Protein AF-A0A4Z2E8E4-F1 (afdb_monomer)

Structure (mmCIF, N/CA/C/O backbone):
data_AF-A0A4Z2E8E4-F1
#
_entry.id   AF-A0A4Z2E8E4-F1
#
loop_
_atom_site.group_PDB
_atom_site.id
_atom_site.type_symbol
_atom_site.label_atom_id
_atom_site.label_alt_id
_atom_site.label_comp_id
_atom_site.label_asym_id
_atom_site.label_entity_id
_atom_site.label_seq_id
_atom_site.pdbx_PDB_ins_code
_atom_site.Cartn_x
_atom_site.Cartn_y
_atom_site.Cartn_z
_atom_site.occupancy
_atom_site.B_iso_or_equiv
_atom_site.auth_seq_id
_atom_site.auth_comp_id
_atom_site.auth_asym_id
_atom_site.auth_atom_id
_atom_site.pdbx_PDB_model_num
ATOM 1 N N . MET A 1 1 ? 8.157 20.164 61.974 1.00 41.50 1 MET A N 1
ATOM 2 C CA . MET A 1 1 ? 7.607 18.858 61.559 1.00 41.50 1 MET A CA 1
ATOM 3 C C . MET A 1 1 ? 6.750 18.344 62.698 1.00 41.50 1 MET A C 1
ATOM 5 O O . MET A 1 1 ? 7.291 18.122 63.771 1.00 41.50 1 MET A O 1
ATOM 9 N N . SER A 1 2 ? 5.438 18.240 62.497 1.00 44.75 2 SER A N 1
ATOM 10 C CA . SER A 1 2 ? 4.500 17.818 63.541 1.00 44.75 2 SER A CA 1
ATOM 11 C C . SER A 1 2 ? 3.840 16.517 63.106 1.00 44.75 2 SER A C 1
ATOM 13 O O . SER A 1 2 ? 3.131 16.484 62.103 1.00 44.75 2 SER A O 1
ATOM 15 N N . CYS A 1 3 ? 4.137 15.448 63.839 1.00 43.88 3 CYS A N 1
ATOM 16 C CA . CYS A 1 3 ? 3.528 14.134 63.697 1.00 43.88 3 CYS A CA 1
ATOM 17 C C . CYS A 1 3 ? 2.145 14.154 64.359 1.00 43.88 3 CYS A C 1
ATOM 19 O O . CYS A 1 3 ? 2.035 14.544 65.521 1.00 43.88 3 CYS A O 1
ATOM 21 N N . TRP A 1 4 ? 1.105 13.724 63.644 1.00 41.28 4 TRP A N 1
ATOM 22 C CA . TRP A 1 4 ? -0.218 13.491 64.222 1.00 41.28 4 TRP A CA 1
ATOM 23 C C . TRP A 1 4 ? -0.403 11.986 64.425 1.00 41.28 4 TRP A C 1
ATOM 25 O O . TRP A 1 4 ? -0.378 11.213 63.469 1.00 41.28 4 TRP A O 1
ATOM 35 N N . SER A 1 5 ? -0.549 11.584 65.686 1.00 46.62 5 SER A N 1
ATOM 36 C CA . SER A 1 5 ? -0.897 10.228 66.114 1.00 46.62 5 SER A CA 1
ATOM 37 C C . SER A 1 5 ? -2.411 10.021 66.114 1.00 46.62 5 SER A C 1
ATOM 39 O O . SER A 1 5 ? -3.154 10.882 66.581 1.00 46.62 5 SER A O 1
ATOM 41 N N . GLY A 1 6 ? -2.861 8.839 65.704 1.00 41.38 6 GLY A N 1
ATOM 42 C CA . GLY A 1 6 ? -4.209 8.345 65.972 1.00 41.38 6 GLY A CA 1
ATOM 43 C C . GLY A 1 6 ? -4.218 6.822 65.915 1.00 41.38 6 GLY A C 1
ATOM 44 O O .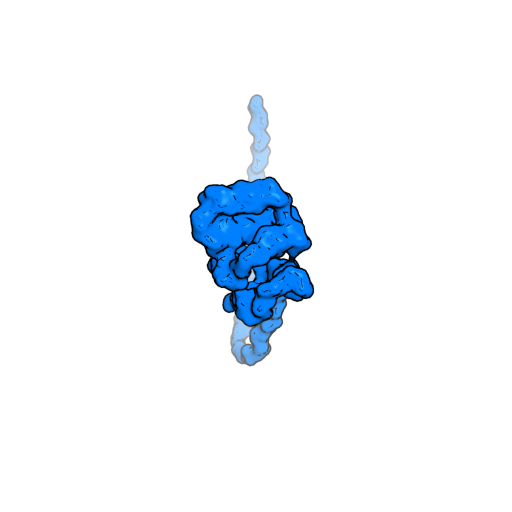 GLY A 1 6 ? -4.051 6.252 64.842 1.00 41.38 6 GLY A O 1
ATOM 45 N N . SER A 1 7 ? -4.394 6.178 67.070 1.00 48.47 7 SER A N 1
ATOM 46 C CA . SER A 1 7 ? -4.497 4.722 67.225 1.00 48.47 7 SER A CA 1
ATOM 47 C C . SER A 1 7 ? -5.830 4.334 67.872 1.00 48.47 7 SER A C 1
ATOM 49 O O . SER A 1 7 ? -6.325 5.068 68.725 1.00 48.47 7 SER A O 1
ATOM 51 N N . HIS A 1 8 ? -6.261 3.100 67.557 1.00 38.22 8 HIS A N 1
ATOM 52 C CA . HIS A 1 8 ? -7.197 2.212 68.288 1.00 38.22 8 HIS A CA 1
ATOM 53 C C . HIS A 1 8 ? -8.714 2.490 68.128 1.00 38.22 8 HIS A C 1
ATOM 55 O O . HIS A 1 8 ? -9.124 3.639 68.099 1.00 38.22 8 HIS A O 1
ATOM 61 N N . THR A 1 9 ? -9.647 1.524 68.017 1.00 42.16 9 THR A N 1
ATOM 62 C CA . THR A 1 9 ? -9.648 0.065 68.288 1.00 42.16 9 THR A CA 1
ATOM 63 C C . THR A 1 9 ? -10.841 -0.633 67.597 1.00 42.16 9 THR A C 1
ATOM 65 O O . THR A 1 9 ? -11.937 -0.085 67.587 1.00 42.16 9 THR A O 1
ATOM 68 N N . GLU A 1 10 ? -10.593 -1.839 67.072 1.00 36.56 10 GLU A N 1
ATOM 69 C CA . GLU A 1 10 ? -11.373 -3.103 67.097 1.00 36.56 10 GLU A CA 1
ATOM 70 C C . GLU A 1 10 ? -12.902 -3.120 67.348 1.00 36.56 10 GLU A C 1
ATOM 72 O O . GLU A 1 10 ? -13.383 -2.574 68.341 1.00 36.56 10 GLU A O 1
ATOM 77 N N . LYS A 1 11 ? -13.639 -3.921 66.544 1.00 38.91 11 LYS A N 1
ATOM 78 C CA . LYS A 1 11 ? -14.643 -4.901 67.031 1.00 38.91 11 LYS A CA 1
ATOM 79 C C . LYS A 1 11 ? -15.086 -5.920 65.960 1.00 38.91 11 LYS A C 1
ATOM 81 O O . LYS A 1 11 ? -15.067 -5.657 64.765 1.00 38.91 11 LYS A O 1
ATOM 86 N N . SER A 1 12 ? -15.428 -7.105 66.463 1.00 38.44 12 SER A N 1
ATOM 87 C CA . SER A 1 12 ? -15.400 -8.447 65.862 1.00 38.44 12 SER A CA 1
ATOM 88 C C . SER A 1 12 ? -16.646 -8.891 65.060 1.00 38.44 12 SER A C 1
ATOM 90 O O . SER A 1 12 ? -17.767 -8.492 65.359 1.00 38.44 12 SER A O 1
ATOM 92 N N . ASN A 1 13 ? -16.410 -9.815 64.112 1.00 41.19 13 ASN A N 1
ATOM 93 C CA . ASN A 1 13 ? -17.323 -10.795 63.458 1.00 41.19 13 ASN A CA 1
ATOM 94 C C . ASN A 1 13 ? -17.880 -11.805 64.518 1.00 41.19 13 ASN A C 1
ATOM 96 O O . ASN A 1 13 ? -17.258 -11.830 65.587 1.00 41.19 13 ASN A O 1
ATOM 100 N N . PRO A 1 14 ? -18.923 -12.674 64.333 1.00 50.12 14 PRO A N 1
ATOM 101 C CA . PRO A 1 14 ? -19.098 -13.640 63.218 1.00 50.12 14 PRO A CA 1
ATOM 102 C C . PRO A 1 14 ? -20.552 -14.020 62.807 1.00 50.12 14 PRO A C 1
ATOM 104 O O . PRO A 1 14 ? -21.481 -13.956 63.605 1.00 50.12 14 PRO A O 1
ATOM 107 N N . SER A 1 15 ? -20.748 -14.586 61.606 1.00 43.78 15 SER A N 1
ATOM 108 C CA . SER A 1 15 ? -21.607 -15.783 61.432 1.00 43.78 15 SER A CA 1
ATOM 109 C C . SER A 1 15 ? -21.474 -16.440 60.056 1.00 43.78 15 SER A C 1
ATOM 111 O O . SER A 1 15 ? -21.563 -15.799 59.015 1.00 43.78 15 SER A O 1
ATOM 113 N N . ARG A 1 16 ? -21.253 -17.757 60.094 1.00 55.38 16 ARG A N 1
ATOM 114 C CA . ARG A 1 16 ? -21.100 -18.696 58.975 1.00 55.38 16 ARG A CA 1
ATOM 115 C C . ARG A 1 16 ? -22.428 -19.417 58.706 1.00 55.38 16 ARG A C 1
ATOM 117 O O . ARG A 1 16 ? -23.101 -19.793 59.660 1.00 55.38 16 ARG A O 1
ATOM 124 N N . LYS A 1 17 ? -22.718 -19.727 57.441 1.00 51.47 17 LYS A N 1
ATOM 125 C CA . LYS A 1 17 ? -23.549 -20.865 56.978 1.00 51.47 17 LYS A CA 1
ATOM 126 C C . LYS A 1 17 ? -23.275 -21.022 55.473 1.00 51.47 17 LYS A C 1
ATOM 128 O O . LYS A 1 17 ? -23.612 -20.122 54.723 1.00 51.47 17 LYS A O 1
ATOM 133 N N . ILE A 1 18 ? -22.342 -21.877 55.047 1.00 52.25 18 ILE A N 1
ATOM 134 C CA . ILE A 1 18 ? -22.461 -23.324 54.761 1.00 52.25 18 ILE A CA 1
ATOM 135 C C . ILE A 1 18 ? -23.556 -23.621 53.722 1.00 52.25 18 ILE A C 1
ATOM 137 O O . ILE A 1 18 ? -24.744 -23.565 54.030 1.00 52.25 18 ILE A O 1
ATOM 141 N N . GLU A 1 19 ? -23.076 -23.927 52.512 1.00 45.66 19 GLU A N 1
ATOM 142 C CA 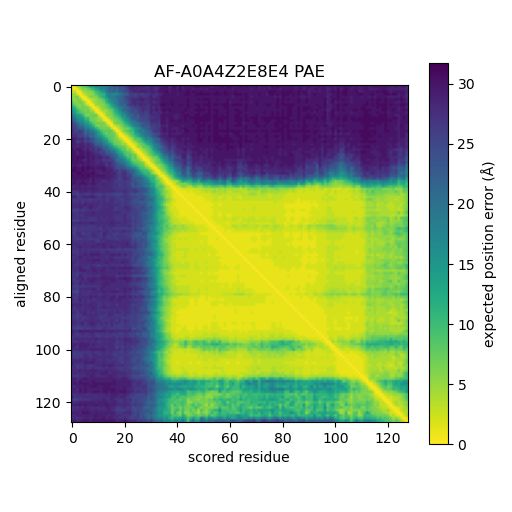. GLU A 1 19 ? -23.757 -24.506 51.345 1.00 45.66 19 GLU A CA 1
ATOM 143 C C . GLU A 1 19 ? -24.447 -25.853 51.624 1.00 45.66 19 GLU A C 1
ATOM 145 O O . GLU A 1 19 ? -24.156 -26.514 52.625 1.00 45.66 19 GLU A O 1
ATOM 150 N N . PRO A 1 20 ? -25.316 -26.296 50.699 1.00 41.16 20 PRO A N 1
ATOM 151 C CA . PRO A 1 20 ? -24.895 -27.417 49.842 1.00 41.16 20 PRO A CA 1
ATOM 152 C C . PRO A 1 20 ? -25.331 -27.321 48.356 1.00 41.16 20 PRO A C 1
ATOM 154 O O . PRO A 1 20 ? -26.462 -26.949 48.048 1.00 41.16 20 PRO A O 1
ATOM 157 N N . ALA A 1 21 ? -24.436 -27.750 47.456 1.00 49.12 21 ALA A N 1
ATOM 158 C CA . ALA A 1 21 ? -24.679 -28.196 46.066 1.00 49.12 21 ALA A CA 1
ATOM 159 C C . ALA A 1 21 ? -25.450 -29.561 46.049 1.00 49.12 21 ALA A C 1
ATOM 161 O O . ALA A 1 21 ? -25.551 -30.131 47.143 1.00 49.12 21 ALA A O 1
ATOM 162 N N . PRO A 1 22 ? -25.943 -30.168 44.923 1.00 51.78 22 PRO A N 1
ATOM 163 C CA . PRO A 1 22 ? -25.336 -30.145 43.575 1.00 51.78 22 PRO A CA 1
ATOM 164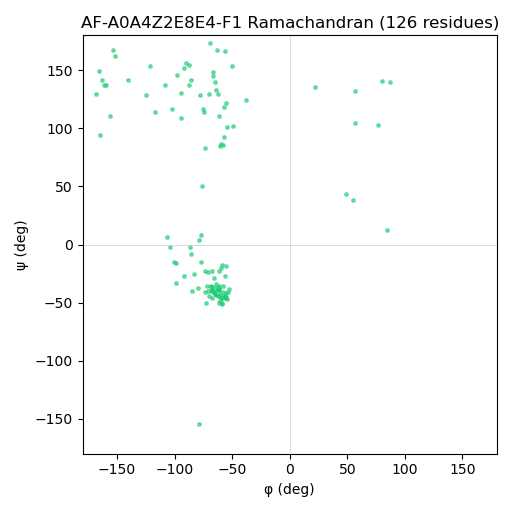 C C . PRO A 1 22 ? -26.247 -30.308 42.304 1.00 51.78 22 PRO A C 1
ATOM 166 O O . PRO A 1 22 ? -27.387 -30.754 42.365 1.00 51.78 22 PRO A O 1
ATOM 169 N N . ASP A 1 23 ? -25.625 -30.013 41.149 1.00 42.94 23 ASP A N 1
ATOM 170 C CA . ASP A 1 23 ? -25.630 -30.730 39.844 1.00 42.94 23 ASP A CA 1
ATOM 171 C C . ASP A 1 23 ? -26.675 -30.542 38.694 1.00 42.94 23 ASP A C 1
ATOM 173 O O . ASP A 1 23 ? -27.882 -30.499 38.899 1.00 42.94 23 ASP A O 1
ATOM 177 N N . LEU A 1 24 ? -26.106 -30.549 37.465 1.00 46.00 24 LEU A N 1
ATOM 178 C CA . LEU A 1 24 ? -26.595 -30.628 36.064 1.00 46.00 24 LEU A CA 1
ATOM 179 C C . LEU A 1 24 ? -27.618 -29.561 35.581 1.00 46.00 24 LEU A C 1
ATOM 181 O O . LEU A 1 24 ? -28.641 -29.328 36.199 1.00 46.00 24 LEU A O 1
ATOM 185 N N . HIS A 1 25 ? -27.496 -28.891 34.426 1.00 50.78 25 HIS A N 1
ATOM 186 C CA . HIS A 1 25 ? -26.856 -29.284 33.176 1.00 50.78 25 HIS A CA 1
ATOM 187 C C . HIS A 1 25 ? -26.545 -28.061 32.294 1.00 50.78 25 HIS A C 1
ATOM 189 O O . HIS A 1 25 ? -27.359 -27.159 32.099 1.00 50.78 25 HIS A O 1
ATOM 195 N N . GLU A 1 26 ? -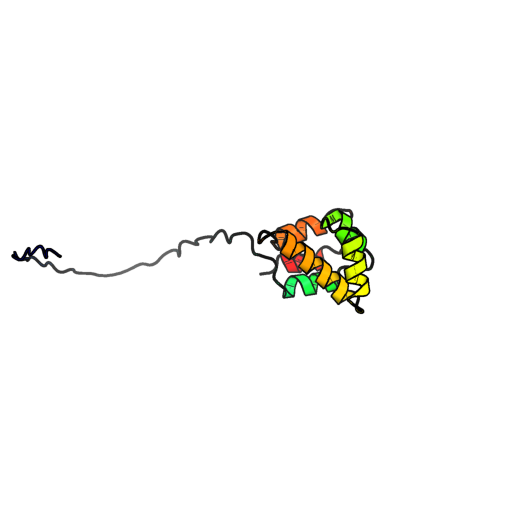25.350 -28.112 31.727 1.00 49.12 26 GLU A N 1
ATOM 196 C CA . GLU A 1 26 ? -24.871 -27.442 30.528 1.00 49.12 26 GLU A CA 1
ATOM 197 C C . GLU A 1 26 ? -25.922 -27.369 29.402 1.00 49.12 26 GLU A C 1
ATOM 199 O O . GLU A 1 26 ? -26.399 -28.388 28.903 1.00 49.12 26 GLU A O 1
ATOM 204 N N . SER A 1 27 ? -26.230 -26.165 28.914 1.00 45.28 27 SER A N 1
ATOM 205 C CA . SER A 1 27 ? -26.425 -26.006 27.474 1.00 45.28 27 SER A CA 1
ATOM 206 C C . SER A 1 27 ? -26.288 -24.572 26.994 1.00 45.28 27 SER A C 1
ATOM 208 O O . SER A 1 27 ? -26.835 -23.630 27.561 1.00 45.28 27 SER A O 1
ATOM 210 N N . ALA A 1 28 ? -25.596 -24.493 25.864 1.00 59.16 28 ALA A N 1
ATOM 211 C CA . ALA A 1 28 ? -25.229 -23.342 25.063 1.00 59.16 28 ALA A CA 1
ATOM 212 C C . ALA A 1 28 ? -24.070 -22.503 25.630 1.00 59.16 28 ALA A C 1
ATOM 214 O O . ALA A 1 28 ? -24.283 -21.632 26.479 1.00 59.16 28 ALA A O 1
ATOM 215 N N . PRO A 1 29 ? -22.842 -22.643 25.078 1.00 48.62 29 PRO A N 1
ATOM 216 C CA . PRO A 1 29 ? -21.922 -21.526 25.133 1.00 48.62 29 PRO A CA 1
ATOM 217 C C . PRO A 1 29 ? -22.663 -20.382 24.452 1.00 48.62 29 PRO A C 1
ATOM 219 O O . PRO A 1 29 ? -23.039 -20.483 23.280 1.00 48.62 29 PRO A O 1
ATOM 222 N N . SER A 1 30 ? -22.917 -19.305 25.197 1.00 52.16 30 SER A N 1
ATOM 223 C CA . SER A 1 30 ? -23.199 -18.017 24.586 1.00 52.16 30 SER A CA 1
ATOM 224 C C . SER A 1 30 ? -22.086 -17.815 23.575 1.00 52.16 30 SER A C 1
ATOM 226 O O . SER A 1 30 ? -20.953 -17.510 23.955 1.00 52.16 30 SER A O 1
ATOM 228 N N . LYS A 1 31 ? -22.386 -18.053 22.290 1.00 59.47 31 LYS A N 1
ATOM 229 C CA . LYS A 1 31 ? -21.583 -17.583 21.175 1.00 59.47 31 LYS A CA 1
ATOM 230 C C . LYS A 1 31 ? -21.626 -16.078 21.339 1.00 59.47 31 LYS A C 1
ATOM 232 O O . LYS A 1 31 ? -22.465 -15.389 20.766 1.00 59.47 31 LYS A O 1
ATOM 237 N N . ARG A 1 32 ? -20.724 -15.567 22.179 1.00 52.91 32 ARG A N 1
ATOM 238 C CA . ARG A 1 32 ? -20.191 -14.234 22.052 1.00 52.91 32 ARG A CA 1
ATOM 239 C C . ARG A 1 32 ? -19.630 -14.287 20.651 1.00 52.91 32 ARG A C 1
ATOM 241 O O . ARG A 1 32 ? -18.521 -14.760 20.423 1.00 52.91 32 ARG A O 1
ATOM 248 N N . ILE A 1 33 ? -20.454 -13.876 19.695 1.00 52.59 33 ILE A N 1
ATOM 249 C CA . ILE A 1 33 ? -19.965 -13.262 18.486 1.00 52.59 33 ILE A CA 1
ATOM 250 C C . ILE A 1 33 ? -19.195 -12.084 19.060 1.00 52.59 33 ILE A C 1
ATOM 252 O O . ILE A 1 33 ? -19.749 -11.019 19.333 1.00 52.59 33 ILE A O 1
ATOM 256 N N . CYS A 1 34 ? -17.934 -12.336 19.414 1.00 45.38 34 CYS A N 1
ATOM 257 C CA . CYS A 1 34 ? -16.952 -11.307 19.583 1.00 45.38 34 CYS A CA 1
ATOM 258 C C . CYS A 1 34 ? -17.050 -10.612 18.241 1.00 45.38 34 CYS A C 1
ATOM 260 O O . CYS A 1 34 ? -16.622 -11.177 17.235 1.00 45.38 34 CYS A O 1
ATOM 262 N N . ARG A 1 35 ? -17.753 -9.472 18.196 1.00 53.75 35 ARG A N 1
ATOM 263 C CA . ARG A 1 35 ? -17.680 -8.557 17.070 1.00 53.75 35 ARG A CA 1
ATOM 264 C C . ARG A 1 35 ? -16.214 -8.179 17.039 1.00 53.75 35 ARG A C 1
ATOM 266 O O . ARG A 1 35 ? -15.787 -7.288 17.768 1.00 53.75 35 ARG A O 1
ATOM 273 N 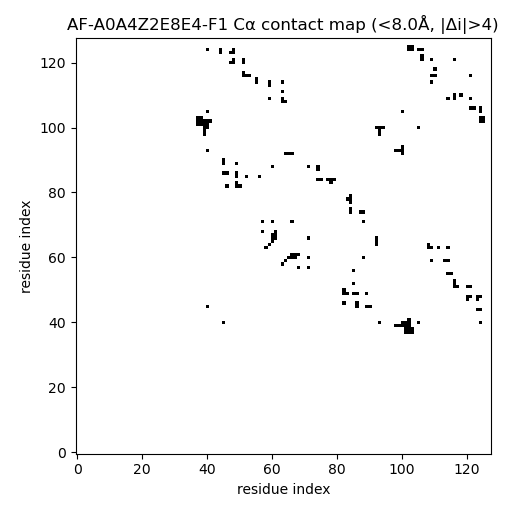N . ARG A 1 36 ? -15.431 -8.999 16.344 1.00 61.69 36 ARG A N 1
ATOM 274 C CA . ARG A 1 36 ? -14.003 -8.844 16.208 1.00 61.69 36 ARG A CA 1
ATOM 275 C C . ARG A 1 36 ? -13.897 -7.496 15.527 1.00 61.69 36 ARG A C 1
ATOM 277 O O . ARG A 1 36 ? -14.414 -7.318 14.425 1.00 61.69 36 ARG A O 1
ATOM 284 N N . GLY A 1 37 ? -13.400 -6.512 16.275 1.00 63.41 37 GLY A N 1
ATOM 285 C CA . GLY A 1 37 ? -13.152 -5.190 15.727 1.00 63.41 37 GLY A CA 1
ATOM 286 C C . GLY A 1 37 ? -12.344 -5.347 14.440 1.00 63.41 37 GLY A C 1
ATOM 287 O O . GLY A 1 37 ? -11.661 -6.362 14.272 1.00 63.41 37 GLY A O 1
ATOM 288 N N . PRO A 1 38 ? -12.453 -4.398 13.508 1.00 68.94 38 PRO A N 1
ATOM 289 C CA . PRO A 1 38 ? -11.864 -4.569 12.193 1.00 68.94 38 PRO A CA 1
ATOM 290 C C . PRO A 1 38 ? -10.362 -4.866 12.329 1.00 68.94 38 PRO A C 1
ATOM 292 O O . PRO A 1 38 ? -9.621 -4.115 12.966 1.00 68.94 38 PRO A O 1
ATOM 295 N N . SER A 1 39 ? -9.946 -6.014 11.789 1.00 82.94 39 SER A N 1
ATOM 296 C CA . SER A 1 39 ? -8.588 -6.536 11.942 1.00 82.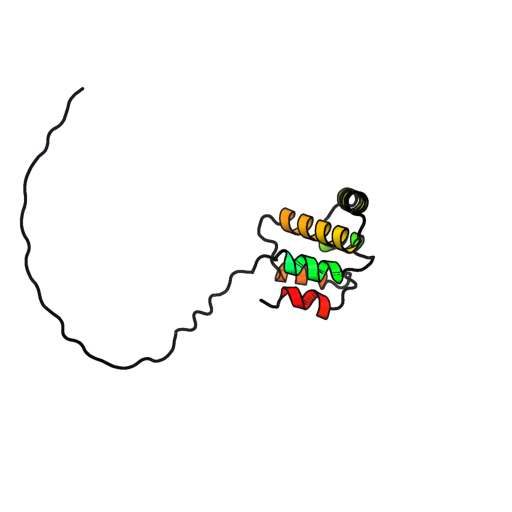94 39 SER A CA 1
ATOM 297 C C . SER A 1 39 ? -7.605 -5.669 11.163 1.00 82.94 39 SER A C 1
ATOM 299 O O . SER A 1 39 ? -7.834 -5.352 9.989 1.00 82.94 39 SER A O 1
ATOM 301 N N . LEU A 1 40 ? -6.524 -5.252 11.826 1.00 89.44 40 LEU A N 1
ATOM 302 C CA . LEU A 1 40 ? -5.451 -4.505 11.177 1.00 89.44 40 LEU A CA 1
ATOM 303 C C . LEU A 1 40 ? -4.766 -5.387 10.143 1.00 89.44 40 LEU A C 1
ATOM 305 O O . LEU A 1 40 ? -4.496 -6.560 10.402 1.00 89.44 40 LEU A O 1
ATOM 309 N N . VAL A 1 41 ? -4.433 -4.797 8.998 1.00 88.88 41 VAL A N 1
ATOM 310 C CA . VAL A 1 41 ? -3.717 -5.520 7.954 1.00 88.88 41 VAL A CA 1
ATOM 311 C C . VAL A 1 41 ? -2.347 -5.957 8.477 1.00 88.88 41 VAL A C 1
ATOM 313 O O . VAL A 1 41 ? -1.597 -5.166 9.069 1.00 88.88 41 VAL A O 1
ATOM 316 N N . LYS A 1 42 ? -2.037 -7.242 8.301 1.00 91.75 42 LYS A N 1
ATOM 317 C CA . LYS A 1 42 ? -0.761 -7.836 8.711 1.00 91.75 42 LYS A CA 1
ATOM 318 C C . LYS A 1 42 ? 0.255 -7.735 7.582 1.00 91.75 42 LYS A C 1
ATOM 320 O O . LYS A 1 42 ? -0.097 -7.715 6.408 1.00 91.75 42 LYS A O 1
ATOM 325 N N . GLU A 1 43 ? 1.531 -7.765 7.944 1.00 91.94 43 GLU A N 1
ATOM 326 C CA . GLU A 1 43 ? 2.637 -7.712 6.984 1.00 91.94 43 GLU A CA 1
ATOM 327 C C . GLU A 1 43 ? 2.563 -8.824 5.929 1.00 91.94 43 GLU A C 1
ATOM 329 O O . GLU A 1 43 ? 2.641 -8.554 4.735 1.00 91.94 43 GLU A O 1
ATOM 334 N N . LYS A 1 44 ? 2.294 -10.063 6.362 1.00 91.75 44 LYS A N 1
ATOM 335 C CA . LYS A 1 44 ? 2.107 -11.208 5.462 1.00 91.75 44 LYS A CA 1
ATOM 336 C C . LYS A 1 44 ? 1.020 -10.951 4.414 1.00 91.75 44 LYS A C 1
ATOM 338 O O . LYS A 1 44 ? 1.209 -11.295 3.255 1.00 91.75 44 LYS A O 1
ATOM 343 N N . GLN A 1 45 ? -0.095 -10.335 4.808 1.00 90.94 45 GLN A N 1
ATOM 344 C CA . GLN A 1 45 ? -1.184 -10.023 3.881 1.00 90.94 45 GLN A CA 1
ATOM 345 C C . GLN A 1 45 ? -0.765 -8.946 2.875 1.00 90.94 45 GLN A C 1
ATOM 347 O O . GLN A 1 45 ? -1.046 -9.077 1.689 1.00 90.94 45 GLN A O 1
ATOM 352 N N . LEU A 1 46 ? -0.026 -7.923 3.321 1.00 93.81 46 LEU A N 1
ATOM 353 C CA . LEU A 1 46 ? 0.534 -6.917 2.416 1.00 93.81 46 LEU A CA 1
ATOM 354 C C . LEU A 1 46 ? 1.502 -7.529 1.402 1.00 93.81 46 LEU A C 1
ATOM 356 O O . LEU A 1 46 ? 1.481 -7.134 0.244 1.00 93.81 46 LEU A O 1
ATOM 360 N N . MET A 1 47 ? 2.318 -8.503 1.812 1.00 94.25 47 MET A N 1
ATOM 361 C CA . MET A 1 47 ? 3.238 -9.191 0.905 1.00 94.25 47 MET A CA 1
ATOM 362 C C . MET A 1 47 ? 2.495 -10.015 -0.156 1.00 94.25 47 MET A C 1
ATOM 364 O O . MET A 1 47 ? 2.863 -9.980 -1.328 1.00 94.25 47 MET A O 1
ATOM 368 N N . VAL A 1 48 ? 1.423 -10.718 0.229 1.00 91.56 48 VAL A N 1
ATOM 369 C CA . VAL A 1 48 ? 0.585 -11.468 -0.725 1.00 91.56 48 VAL A CA 1
ATOM 370 C C . VAL A 1 48 ? -0.033 -10.522 -1.755 1.00 91.56 48 VAL A C 1
ATOM 372 O O . VAL A 1 48 ? 0.108 -10.743 -2.955 1.00 91.56 48 VAL A O 1
ATOM 375 N N . VAL A 1 49 ? -0.635 -9.421 -1.297 1.00 91.00 49 VAL A N 1
ATOM 376 C CA . VAL A 1 49 ? -1.206 -8.397 -2.183 1.00 91.00 49 VAL A CA 1
ATOM 377 C C . VAL A 1 49 ? -0.130 -7.761 -3.065 1.00 91.00 49 VAL A C 1
ATOM 379 O O . VAL A 1 49 ? -0.368 -7.517 -4.247 1.00 91.00 49 VAL A O 1
ATOM 382 N N . ALA A 1 50 ? 1.074 -7.533 -2.534 1.00 94.19 50 ALA A N 1
ATOM 383 C CA . ALA A 1 50 ? 2.171 -6.953 -3.298 1.00 94.19 50 ALA A CA 1
ATOM 384 C C . ALA A 1 50 ? 2.581 -7.815 -4.500 1.00 94.19 50 ALA A C 1
ATOM 386 O O . ALA A 1 50 ? 2.899 -7.277 -5.559 1.00 94.19 50 ALA A O 1
ATOM 387 N N . GLY A 1 51 ? 2.523 -9.142 -4.357 1.00 92.06 51 GLY A N 1
ATOM 388 C CA . GLY A 1 51 ? 2.771 -10.079 -5.452 1.00 92.06 51 GLY A CA 1
ATOM 389 C C . GLY A 1 51 ? 1.705 -10.050 -6.553 1.00 92.06 51 GLY A C 1
ATOM 390 O O . GLY A 1 51 ? 1.997 -10.416 -7.689 1.00 92.06 51 GLY A O 1
ATOM 391 N N . ALA A 1 52 ? 0.491 -9.596 -6.239 1.00 89.94 52 ALA A N 1
ATOM 392 C CA . ALA A 1 52 ? -0.620 -9.531 -7.184 1.00 89.94 52 ALA A CA 1
ATOM 393 C C . ALA A 1 52 ? -0.724 -8.194 -7.926 1.00 89.94 52 ALA A C 1
ATOM 395 O O . ALA A 1 52 ? -1.251 -8.133 -9.039 1.00 89.94 52 ALA A O 1
ATOM 396 N N . ILE A 1 53 ? -0.236 -7.107 -7.325 1.00 90.31 53 ILE A N 1
ATOM 397 C CA . ILE A 1 53 ? -0.280 -5.792 -7.959 1.00 90.31 53 ILE A CA 1
ATOM 398 C C . ILE A 1 53 ? 0.772 -5.713 -9.065 1.00 90.31 53 ILE A C 1
ATOM 400 O O . ILE A 1 53 ? 1.978 -5.718 -8.823 1.00 90.31 53 ILE A O 1
ATOM 404 N N . GLY A 1 54 ? 0.295 -5.591 -10.302 1.00 89.00 54 GLY A N 1
ATOM 405 C CA . GLY A 1 54 ? 1.133 -5.473 -11.490 1.00 89.00 54 GLY A CA 1
ATOM 406 C C .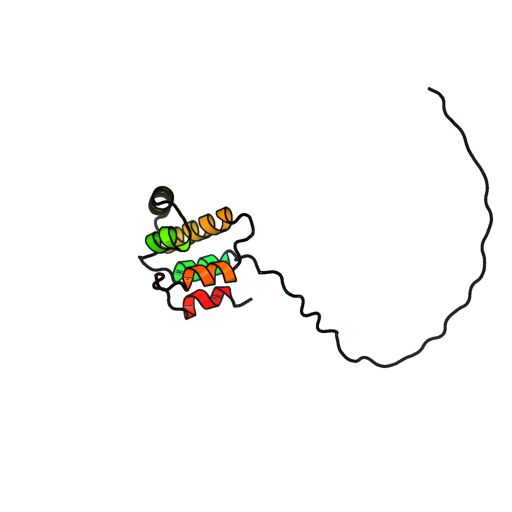 GLY A 1 54 ? 1.721 -4.074 -11.717 1.00 89.00 54 GLY A C 1
ATOM 407 O O . GLY A 1 54 ? 1.884 -3.257 -10.812 1.00 89.00 54 GLY A O 1
ATOM 408 N N . ARG A 1 55 ? 2.030 -3.771 -12.984 1.00 90.50 55 ARG A N 1
ATOM 409 C CA . ARG A 1 55 ? 2.699 -2.520 -13.400 1.00 90.50 55 ARG A CA 1
ATOM 410 C C . ARG A 1 55 ? 1.931 -1.240 -13.047 1.00 90.50 55 ARG A C 1
ATOM 412 O O . ARG A 1 55 ? 2.548 -0.186 -12.942 1.00 90.50 55 ARG A O 1
ATOM 419 N N . SER A 1 56 ? 0.624 -1.332 -12.809 1.00 91.38 56 SER A N 1
ATOM 420 C CA . SER A 1 56 ? -0.233 -0.202 -12.424 1.00 91.38 56 SER A CA 1
ATOM 421 C C . SER A 1 56 ? -0.089 0.225 -10.957 1.00 91.38 56 SER A C 1
ATOM 423 O O . SER A 1 56 ? -0.863 1.055 -10.492 1.00 91.38 56 SER A O 1
ATOM 425 N N . TRP A 1 57 ? 0.885 -0.312 -10.212 1.00 95.06 57 TRP A N 1
ATOM 426 C CA . TRP A 1 57 ? 1.078 -0.007 -8.791 1.00 95.06 57 TRP A CA 1
ATOM 427 C C . TRP A 1 57 ? 1.180 1.491 -8.481 1.00 95.06 57 TRP A C 1
ATOM 429 O O . TRP A 1 57 ? 0.604 1.937 -7.497 1.00 95.06 57 TRP A O 1
ATOM 439 N N . ARG A 1 58 ? 1.838 2.288 -9.336 1.00 95.31 58 ARG A N 1
ATOM 440 C CA . ARG A 1 58 ? 1.956 3.747 -9.142 1.00 95.31 58 ARG A CA 1
ATOM 441 C C . ARG A 1 58 ? 0.604 4.442 -9.235 1.00 95.31 58 ARG A C 1
ATOM 443 O O . ARG A 1 58 ? 0.323 5.346 -8.456 1.00 95.31 58 ARG A O 1
ATOM 450 N N . GLU A 1 59 ? -0.233 4.002 -10.168 1.00 94.31 59 GLU A N 1
ATOM 451 C CA . GLU A 1 59 ? -1.566 4.573 -10.333 1.00 94.31 59 GLU A CA 1
ATOM 452 C C . GLU A 1 59 ? -2.479 4.176 -9.171 1.00 94.31 59 GLU A C 1
ATOM 454 O O . GLU A 1 59 ? -3.166 5.025 -8.616 1.00 94.31 59 GLU A O 1
ATOM 459 N N . ILE A 1 60 ? -2.396 2.925 -8.707 1.00 93.94 60 ILE A N 1
ATOM 460 C CA . ILE A 1 60 ? -3.089 2.472 -7.491 1.00 93.94 60 ILE A CA 1
ATOM 461 C C . ILE A 1 60 ? -2.633 3.291 -6.276 1.00 93.94 60 ILE A C 1
ATOM 463 O O . ILE A 1 60 ? -3.460 3.770 -5.502 1.00 93.94 60 ILE A O 1
ATOM 467 N N . GLY A 1 61 ? -1.323 3.496 -6.123 1.00 95.31 61 GLY A N 1
ATOM 468 C CA . GLY A 1 61 ? -0.756 4.314 -5.057 1.00 95.31 61 GLY A CA 1
ATOM 469 C C . GLY A 1 61 ? -1.318 5.731 -5.053 1.00 95.31 61 GLY A C 1
ATOM 470 O O . GLY A 1 61 ? -1.713 6.229 -4.002 1.00 95.31 61 GLY A O 1
ATOM 471 N N . ARG A 1 62 ? -1.412 6.356 -6.230 1.00 95.12 62 ARG A N 1
ATOM 472 C CA . ARG A 1 62 ? -1.912 7.723 -6.378 1.00 95.12 62 ARG A CA 1
ATOM 473 C C . ARG A 1 62 ? -3.424 7.828 -6.186 1.00 95.12 62 ARG A C 1
ATOM 475 O O . ARG A 1 62 ? -3.873 8.682 -5.434 1.00 95.12 62 ARG A O 1
ATOM 482 N N . LEU A 1 63 ? -4.198 6.993 -6.877 1.00 92.50 63 LEU A N 1
ATOM 483 C CA . LEU A 1 63 ? -5.655 7.127 -6.958 1.00 92.50 63 LEU A CA 1
ATOM 484 C C . LEU A 1 63 ? -6.381 6.463 -5.786 1.00 92.50 63 LEU A C 1
ATOM 486 O O . LEU A 1 63 ? -7.355 7.015 -5.283 1.00 92.50 63 LEU A O 1
ATOM 490 N N . ALA A 1 64 ? -5.923 5.287 -5.348 1.00 91.88 64 ALA A N 1
ATOM 491 C CA . ALA A 1 64 ? -6.608 4.507 -4.318 1.00 91.88 64 ALA A CA 1
ATOM 492 C C . ALA A 1 64 ? -5.996 4.693 -2.922 1.00 91.88 64 ALA A C 1
ATOM 494 O O . ALA A 1 64 ? -6.716 4.639 -1.927 1.00 91.88 64 ALA A O 1
ATOM 495 N N . LEU A 1 65 ? -4.676 4.892 -2.829 1.00 93.69 65 LEU A N 1
ATOM 496 C CA . LEU A 1 65 ? -3.968 4.981 -1.543 1.00 93.69 65 LEU A CA 1
ATOM 497 C C . LEU A 1 65 ? -3.580 6.413 -1.139 1.00 93.69 65 LEU A C 1
ATOM 499 O O . LEU A 1 65 ? -3.038 6.584 -0.048 1.00 93.69 65 LEU A O 1
ATOM 503 N N . ASP A 1 66 ? -3.875 7.408 -1.984 1.00 94.31 66 ASP A N 1
ATOM 504 C CA . ASP A 1 66 ? -3.573 8.835 -1.777 1.00 94.31 66 ASP A CA 1
ATOM 505 C C . ASP A 1 66 ? -2.078 9.113 -1.500 1.00 94.31 66 ASP A C 1
ATOM 507 O O . ASP A 1 66 ? -1.694 9.931 -0.663 1.00 94.31 66 ASP A O 1
ATOM 511 N N . ILE A 1 67 ? -1.191 8.392 -2.193 1.00 96.44 67 ILE A N 1
ATOM 512 C CA . ILE A 1 67 ? 0.263 8.556 -2.092 1.00 96.44 67 ILE A CA 1
ATOM 513 C C . ILE A 1 67 ? 0.744 9.512 -3.188 1.00 96.44 67 ILE A C 1
ATOM 515 O O . ILE A 1 67 ? 0.450 9.342 -4.372 1.00 96.44 67 ILE A O 1
ATOM 519 N N . SER A 1 68 ? 1.540 10.513 -2.807 1.00 97.50 68 SER A N 1
ATOM 520 C CA . SER A 1 68 ? 2.075 11.495 -3.753 1.00 97.50 68 SER A CA 1
ATOM 521 C C . SER A 1 68 ? 3.070 10.881 -4.745 1.00 97.50 68 SER A C 1
ATOM 523 O O . SER A 1 68 ? 3.840 9.981 -4.403 1.00 97.50 68 SER A O 1
ATOM 525 N N . SER A 1 69 ? 3.122 11.423 -5.969 1.00 97.31 69 SER A N 1
ATOM 526 C CA . SER A 1 69 ? 4.064 10.975 -7.011 1.00 97.31 69 SER A CA 1
ATOM 527 C C . SER A 1 69 ? 5.515 10.979 -6.533 1.00 97.31 69 SER A C 1
ATOM 529 O O . SER A 1 69 ? 6.220 10.004 -6.756 1.00 97.31 69 SER A O 1
ATOM 531 N N . VAL A 1 70 ? 5.917 12.009 -5.779 1.00 98.12 70 VAL A N 1
ATOM 532 C CA . VAL A 1 70 ? 7.269 12.125 -5.206 1.00 98.12 70 VAL A CA 1
ATOM 533 C C . VAL A 1 70 ? 7.605 10.931 -4.309 1.00 98.12 70 VAL A C 1
ATOM 535 O O . VAL A 1 70 ? 8.712 10.409 -4.355 1.00 98.12 70 VAL A O 1
ATOM 538 N N . LYS A 1 71 ? 6.654 10.456 -3.495 1.00 98.12 71 LYS A N 1
ATOM 539 C CA . LYS A 1 71 ? 6.878 9.278 -2.646 1.00 98.12 71 LYS A CA 1
ATOM 540 C C . LYS A 1 71 ? 6.935 7.986 -3.453 1.00 98.12 71 LYS A C 1
ATOM 542 O O . LYS A 1 71 ? 7.710 7.105 -3.104 1.00 98.12 71 LYS A O 1
ATOM 547 N N . LEU A 1 72 ? 6.144 7.875 -4.517 1.00 98.25 72 LEU A N 1
ATOM 548 C CA . LEU A 1 72 ? 6.186 6.719 -5.414 1.00 98.25 72 LEU A CA 1
ATOM 549 C C . LEU A 1 72 ? 7.500 6.656 -6.203 1.00 98.25 72 LEU A C 1
ATOM 551 O O . LEU A 1 72 ? 8.036 5.570 -6.382 1.00 98.25 72 LEU A O 1
ATOM 555 N N . GLU A 1 73 ? 8.023 7.799 -6.645 1.00 98.06 73 GLU A N 1
ATOM 556 C CA . GLU A 1 73 ? 9.339 7.910 -7.290 1.00 98.06 73 GLU A CA 1
ATOM 557 C C . GLU A 1 73 ? 10.449 7.469 -6.333 1.00 98.06 73 GLU A C 1
ATOM 559 O O . GLU A 1 73 ? 11.183 6.543 -6.659 1.00 98.06 73 GLU A O 1
ATOM 564 N N . GLN A 1 74 ? 10.458 7.994 -5.102 1.00 98.38 74 GLN A N 1
ATOM 565 C CA . GLN A 1 74 ? 11.426 7.582 -4.081 1.00 98.38 74 GLN A CA 1
ATOM 566 C C . GLN A 1 74 ? 11.393 6.067 -3.820 1.00 98.38 74 GLN A C 1
ATOM 568 O O . GLN A 1 74 ? 12.432 5.425 -3.745 1.00 98.38 74 GLN A O 1
ATOM 573 N N . ILE A 1 75 ? 10.200 5.471 -3.713 1.00 98.31 75 ILE A N 1
ATOM 574 C CA . ILE A 1 75 ? 10.052 4.018 -3.530 1.00 98.31 75 ILE A CA 1
ATOM 575 C C . ILE A 1 75 ? 10.622 3.240 -4.727 1.00 98.31 75 ILE A C 1
ATOM 577 O O . ILE A 1 75 ? 11.207 2.173 -4.552 1.00 98.31 75 ILE A O 1
ATOM 581 N N . GLU A 1 76 ? 10.426 3.736 -5.949 1.00 97.75 76 GLU A N 1
ATOM 582 C CA . GLU A 1 76 ? 10.947 3.104 -7.163 1.00 97.75 76 GLU A CA 1
ATOM 583 C C . GLU A 1 76 ? 12.481 3.142 -7.224 1.00 97.75 76 GLU A C 1
ATOM 585 O O . GLU A 1 76 ? 13.092 2.172 -7.682 1.00 97.75 76 GLU A O 1
ATOM 590 N N . GLU A 1 77 ? 13.081 4.230 -6.740 1.00 98.12 77 GLU A N 1
ATOM 591 C CA . GLU A 1 77 ? 14.530 4.425 -6.638 1.00 98.12 77 GLU A CA 1
ATOM 592 C C . GLU A 1 77 ? 15.157 3.593 -5.507 1.00 98.12 77 GLU A C 1
ATOM 594 O O . GLU A 1 77 ? 16.209 2.985 -5.704 1.00 98.12 77 GLU A O 1
ATOM 599 N N . ASP A 1 78 ? 14.495 3.514 -4.349 1.00 97.88 78 ASP A N 1
ATOM 600 C CA . ASP A 1 78 ? 15.006 2.835 -3.150 1.00 97.88 78 ASP A CA 1
ATOM 601 C C . ASP A 1 78 ? 14.968 1.300 -3.261 1.00 97.88 78 ASP A C 1
ATOM 603 O O . ASP A 1 78 ? 15.708 0.600 -2.564 1.00 97.88 78 ASP A O 1
ATOM 607 N N . HIS A 1 79 ? 14.111 0.755 -4.131 1.00 97.44 79 HIS A N 1
ATOM 608 C CA . HIS A 1 79 ? 13.885 -0.685 -4.250 1.00 97.44 79 HIS A CA 1
ATOM 609 C C . HIS A 1 79 ? 14.094 -1.182 -5.681 1.00 97.44 79 HIS A C 1
ATOM 611 O O . HIS A 1 79 ? 13.490 -0.685 -6.632 1.00 97.44 79 HIS A O 1
ATOM 617 N N . ALA A 1 80 ? 14.903 -2.230 -5.848 1.00 95.44 80 ALA A N 1
ATOM 618 C CA . ALA A 1 80 ? 15.174 -2.812 -7.163 1.00 95.44 80 ALA A CA 1
ATOM 619 C C . ALA A 1 80 ? 14.048 -3.745 -7.639 1.00 95.44 80 ALA A C 1
ATOM 621 O O . ALA A 1 80 ? 13.720 -3.776 -8.827 1.00 95.44 80 ALA A O 1
ATOM 622 N N . LEU A 1 81 ? 13.453 -4.517 -6.724 1.00 97.38 81 LEU A N 1
ATOM 623 C CA . LEU A 1 81 ? 12.437 -5.506 -7.067 1.00 97.38 81 LEU A CA 1
ATOM 624 C C . LEU A 1 81 ? 11.039 -4.884 -7.084 1.00 97.38 81 LEU A C 1
ATOM 626 O O . LEU A 1 81 ? 10.647 -4.160 -6.172 1.00 97.38 81 LEU A O 1
ATOM 630 N N . HIS A 1 82 ? 10.242 -5.240 -8.095 1.00 96.62 82 HIS A N 1
ATOM 631 C CA . HIS A 1 82 ? 8.856 -4.769 -8.228 1.00 96.62 82 HIS A CA 1
ATOM 632 C C . HIS A 1 82 ? 8.021 -5.065 -6.978 1.00 96.62 82 HIS A C 1
ATOM 634 O O . HIS A 1 82 ? 7.365 -4.174 -6.452 1.00 96.62 82 HIS A O 1
ATOM 640 N N . VAL A 1 83 ? 8.094 -6.294 -6.461 1.00 96.31 83 VAL A N 1
ATOM 641 C CA . VAL A 1 83 ? 7.335 -6.697 -5.266 1.00 96.31 83 VAL A CA 1
ATOM 642 C C . VAL A 1 83 ? 7.733 -5.865 -4.044 1.00 96.31 83 VAL A C 1
ATOM 644 O O . VAL A 1 83 ? 6.861 -5.472 -3.275 1.00 96.31 83 VAL A O 1
ATOM 647 N N . GLU A 1 84 ? 9.017 -5.530 -3.887 1.00 97.62 84 GLU A N 1
ATOM 648 C CA . GLU A 1 84 ? 9.489 -4.685 -2.783 1.00 97.62 84 GLU A CA 1
ATOM 649 C C . GLU A 1 84 ? 8.964 -3.251 -2.899 1.00 97.62 84 GLU A C 1
ATOM 651 O O . GLU A 1 84 ? 8.516 -2.695 -1.899 1.00 97.62 84 GLU A O 1
ATOM 656 N N . ARG A 1 85 ? 8.919 -2.682 -4.113 1.00 98.25 85 ARG A N 1
ATOM 657 C CA . ARG A 1 85 ? 8.315 -1.359 -4.367 1.00 98.25 85 ARG A CA 1
ATOM 658 C C . ARG A 1 85 ? 6.849 -1.329 -3.955 1.00 98.25 85 ARG A C 1
ATOM 660 O O . ARG A 1 85 ? 6.410 -0.453 -3.211 1.00 98.25 85 ARG A O 1
ATOM 667 N N . VAL A 1 86 ? 6.082 -2.313 -4.416 1.00 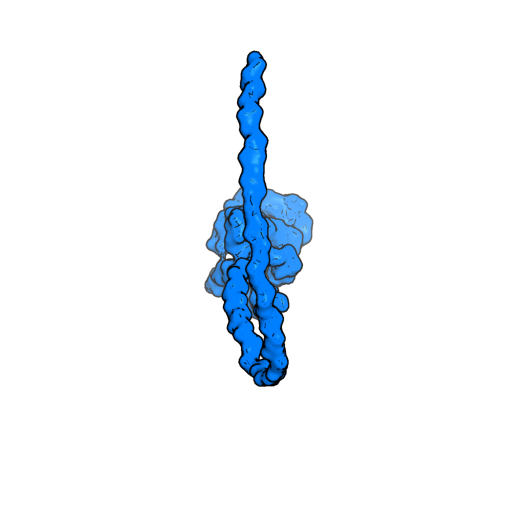97.69 86 VAL A N 1
ATOM 668 C CA . VAL A 1 86 ? 4.656 -2.410 -4.095 1.00 97.69 86 VAL A CA 1
ATOM 669 C C . VAL A 1 86 ? 4.452 -2.625 -2.597 1.00 97.69 86 VAL A C 1
ATOM 671 O O . VAL A 1 86 ? 3.596 -1.987 -1.985 1.00 97.69 86 VAL A O 1
ATOM 674 N N . PHE A 1 87 ? 5.249 -3.493 -1.984 1.00 97.62 87 PHE A N 1
ATOM 675 C CA . PHE A 1 87 ? 5.175 -3.744 -0.555 1.00 97.62 87 PHE A CA 1
ATOM 676 C C . PHE A 1 87 ? 5.498 -2.482 0.261 1.00 97.62 87 PHE A C 1
ATOM 678 O O . PHE A 1 87 ? 4.742 -2.136 1.169 1.00 97.62 87 PHE A O 1
ATOM 685 N N . ALA A 1 88 ? 6.539 -1.733 -0.107 1.00 98.06 88 ALA A N 1
ATOM 686 C CA . ALA A 1 88 ? 6.880 -0.456 0.517 1.00 98.06 88 ALA A CA 1
ATOM 687 C C . ALA A 1 88 ? 5.750 0.578 0.374 1.00 98.06 88 ALA A C 1
ATOM 689 O O . ALA A 1 88 ? 5.392 1.241 1.350 1.00 98.06 88 ALA A O 1
ATOM 690 N N . MET A 1 89 ? 5.113 0.660 -0.799 1.00 97.94 89 MET A N 1
ATOM 691 C CA . MET A 1 89 ? 3.925 1.493 -1.020 1.00 97.94 89 MET A CA 1
ATOM 692 C C . MET A 1 89 ? 2.776 1.114 -0.070 1.00 97.94 89 MET A C 1
ATOM 694 O O . MET A 1 89 ? 2.152 1.986 0.538 1.00 97.94 89 MET A O 1
ATOM 698 N N . LEU A 1 90 ? 2.510 -0.181 0.111 1.00 96.81 90 LEU A N 1
ATOM 699 C CA . LEU A 1 90 ? 1.465 -0.668 1.015 1.00 96.81 90 LEU A CA 1
ATOM 700 C C . LEU A 1 90 ? 1.792 -0.408 2.496 1.00 96.81 90 LEU A C 1
ATOM 702 O O . LEU A 1 90 ? 0.898 -0.081 3.283 1.00 96.81 90 LEU A O 1
ATOM 706 N N . ILE A 1 91 ? 3.065 -0.508 2.888 1.00 96.56 91 ILE A N 1
ATOM 707 C CA . ILE A 1 91 ? 3.539 -0.135 4.229 1.00 96.56 91 ILE A CA 1
ATOM 708 C C . ILE A 1 91 ? 3.371 1.372 4.462 1.00 96.56 91 ILE A C 1
ATOM 710 O O . ILE A 1 91 ? 2.889 1.784 5.524 1.00 96.56 91 ILE A O 1
ATOM 714 N N . LEU A 1 92 ? 3.699 2.201 3.470 1.00 96.62 92 LEU A N 1
ATOM 715 C CA . LEU A 1 92 ? 3.512 3.650 3.537 1.00 96.62 92 LEU A CA 1
ATOM 716 C C . LEU A 1 92 ? 2.033 4.021 3.711 1.00 96.62 92 LEU A C 1
ATOM 718 O O . LEU A 1 92 ? 1.693 4.834 4.573 1.00 96.62 92 LEU A O 1
ATOM 722 N N . TRP A 1 93 ? 1.136 3.378 2.963 1.00 95.94 93 TRP A N 1
ATOM 723 C CA . TRP A 1 93 ? -0.300 3.537 3.178 1.00 95.94 93 TRP A CA 1
ATOM 724 C C . TRP A 1 93 ? -0.696 3.130 4.604 1.00 95.94 93 TRP A C 1
ATOM 726 O O . TRP A 1 93 ? -1.295 3.921 5.333 1.00 95.94 93 TRP A O 1
ATOM 736 N N . ARG A 1 94 ? -0.297 1.933 5.061 1.00 94.69 94 ARG A N 1
ATOM 737 C CA . ARG A 1 94 ? -0.651 1.415 6.396 1.00 94.69 94 ARG A CA 1
ATOM 738 C C . ARG A 1 94 ? -0.246 2.373 7.519 1.00 94.69 94 ARG A C 1
ATOM 740 O O . ARG A 1 94 ? -1.026 2.601 8.447 1.00 94.69 94 ARG A O 1
ATOM 747 N N . THR A 1 95 ? 0.969 2.913 7.443 1.00 93.25 95 THR A N 1
ATOM 748 C CA . THR A 1 95 ? 1.505 3.859 8.434 1.00 93.25 95 THR A CA 1
ATOM 749 C C . THR A 1 95 ? 0.774 5.203 8.403 1.00 93.25 95 THR A C 1
ATOM 751 O O . THR A 1 95 ? 0.494 5.767 9.463 1.00 93.25 95 THR A O 1
ATOM 754 N N . SER A 1 96 ? 0.352 5.663 7.222 1.00 91.62 96 SER A N 1
ATOM 755 C CA . SER A 1 96 ? -0.417 6.905 7.050 1.00 91.62 96 SER A CA 1
ATOM 756 C C . SER A 1 96 ? -1.813 6.840 7.688 1.00 91.62 96 SER A C 1
ATOM 758 O O . SER A 1 96 ? -2.303 7.843 8.206 1.00 91.62 96 SER A O 1
ATOM 760 N N . GLN A 1 97 ? -2.415 5.648 7.779 1.00 89.00 97 GLN A N 1
ATOM 761 C CA . GLN A 1 97 ? -3.753 5.454 8.360 1.00 89.00 97 GLN A CA 1
ATOM 762 C C . GLN A 1 97 ? -3.804 5.436 9.899 1.00 89.00 97 GLN A C 1
ATOM 764 O O . GLN A 1 97 ? -4.873 5.200 10.468 1.00 89.00 97 GLN A O 1
ATOM 769 N N . ARG A 1 98 ? -2.682 5.663 10.602 1.00 85.12 98 ARG A N 1
ATOM 770 C CA . ARG A 1 98 ? -2.614 5.824 12.076 1.00 85.12 98 ARG A CA 1
ATOM 771 C C . ARG A 1 98 ? -3.357 4.734 12.874 1.00 85.12 98 ARG A C 1
ATOM 773 O O . ARG A 1 98 ? -4.087 5.030 13.817 1.00 85.12 98 ARG A O 1
ATOM 780 N N . GLY A 1 99 ? -3.209 3.469 12.475 1.00 78.75 99 GLY A N 1
ATOM 781 C CA . GLY A 1 99 ? -3.859 2.333 13.147 1.00 78.75 99 GLY A CA 1
ATOM 782 C C . GLY A 1 99 ? -5.296 2.043 12.697 1.00 78.75 99 GLY A C 1
ATOM 783 O O . GLY A 1 99 ? -5.979 1.257 13.340 1.00 78.75 99 GLY A O 1
ATOM 784 N N . LYS A 1 100 ? -5.760 2.639 11.591 1.00 84.50 100 LYS A N 1
ATOM 785 C CA . LYS A 1 100 ? -7.050 2.323 10.941 1.00 84.50 100 LYS A CA 1
ATOM 786 C C . LYS A 1 100 ? -6.899 1.532 9.636 1.00 84.50 100 LYS A C 1
ATOM 788 O O . LYS A 1 100 ? -7.877 1.325 8.921 1.00 84.50 100 LYS A O 1
ATOM 793 N N . ALA A 1 101 ? -5.678 1.112 9.303 1.00 88.31 101 ALA A N 1
ATOM 794 C CA . ALA A 1 101 ? -5.382 0.301 8.126 1.00 88.31 101 ALA A CA 1
ATOM 795 C C . ALA A 1 101 ? -5.858 -1.139 8.339 1.00 88.31 101 ALA A C 1
ATOM 797 O O . ALA A 1 101 ? -5.098 -2.010 8.764 1.00 88.31 101 ALA A O 1
ATOM 798 N N . THR A 1 102 ? -7.141 -1.366 8.096 1.00 89.81 102 THR A N 1
ATOM 799 C CA . THR A 1 102 ? -7.773 -2.675 8.236 1.00 89.81 102 THR A CA 1
ATOM 800 C C . THR A 1 102 ? -7.718 -3.416 6.909 1.00 89.81 102 THR A C 1
ATOM 802 O O . THR A 1 102 ? -7.690 -2.796 5.843 1.00 89.81 102 THR A O 1
ATOM 805 N N . ALA A 1 103 ? -7.705 -4.746 6.960 1.00 87.75 103 ALA A N 1
ATOM 806 C CA . ALA A 1 103 ? -7.640 -5.555 5.745 1.00 87.75 103 ALA A CA 1
ATOM 807 C C . ALA A 1 103 ? -8.871 -5.325 4.841 1.00 87.75 103 ALA A C 1
ATOM 809 O O . ALA A 1 103 ? -8.732 -5.159 3.633 1.00 87.75 103 ALA A O 1
ATOM 810 N N . ALA A 1 104 ? -10.055 -5.166 5.445 1.00 87.69 104 ALA A N 1
ATOM 811 C CA . ALA A 1 104 ? -11.285 -4.805 4.738 1.00 87.69 104 ALA A CA 1
ATOM 812 C C . ALA A 1 104 ? -11.223 -3.412 4.080 1.00 87.69 104 ALA A C 1
ATOM 814 O O . ALA A 1 104 ? -11.749 -3.227 2.985 1.00 87.69 104 ALA A O 1
ATOM 815 N N . HIS A 1 105 ? -10.569 -2.432 4.715 1.00 89.75 105 HIS A N 1
ATOM 816 C CA . HIS A 1 105 ? -10.391 -1.107 4.118 1.00 89.75 105 HIS A CA 1
ATOM 817 C C . HIS A 1 105 ? -9.466 -1.187 2.902 1.00 89.75 105 HIS A C 1
ATOM 819 O O . HIS A 1 105 ? -9.823 -0.678 1.844 1.00 89.75 105 HIS A O 1
ATOM 825 N N . LEU A 1 106 ? -8.332 -1.888 3.015 1.00 91.19 106 LEU A N 1
ATOM 826 C CA . LEU A 1 106 ? -7.441 -2.097 1.873 1.00 91.19 106 LEU A CA 1
ATOM 827 C C . LEU A 1 106 ? -8.166 -2.813 0.727 1.00 91.19 106 LEU A C 1
ATOM 829 O O . LEU A 1 106 ? -8.109 -2.358 -0.409 1.00 91.19 106 LEU A O 1
ATOM 833 N N . HIS A 1 107 ? -8.912 -3.875 1.039 1.00 90.31 107 HIS A N 1
ATOM 834 C CA . HIS A 1 107 ? -9.715 -4.606 0.063 1.00 90.31 107 HIS A CA 1
ATOM 835 C C . HIS A 1 107 ? -10.711 -3.689 -0.657 1.00 90.31 107 HIS A C 1
ATOM 837 O O . HIS A 1 107 ? -10.804 -3.709 -1.881 1.00 90.31 107 HIS A O 1
ATOM 843 N N . SER A 1 108 ? -11.433 -2.841 0.084 1.00 88.19 108 SER A N 1
ATOM 844 C CA . SER A 1 108 ? -12.393 -1.897 -0.495 1.00 88.19 108 SER A CA 1
ATOM 845 C C . SER A 1 108 ? -11.741 -0.851 -1.400 1.00 88.19 108 SER A C 1
ATOM 847 O O . SER A 1 108 ? -12.376 -0.433 -2.364 1.00 88.19 108 SER A O 1
ATOM 849 N N . LEU A 1 109 ? -10.518 -0.404 -1.097 1.00 89.31 109 LEU A N 1
ATOM 850 C CA . LEU A 1 109 ? -9.771 0.526 -1.951 1.00 89.31 109 LEU A CA 1
ATOM 851 C C . LEU A 1 109 ? -9.317 -0.166 -3.241 1.00 89.31 109 LEU A C 1
ATOM 853 O O . LEU A 1 109 ? -9.497 0.372 -4.327 1.00 89.31 109 LEU A O 1
ATOM 857 N N . LEU A 1 110 ? -8.794 -1.387 -3.118 1.00 87.94 110 LEU A N 1
ATOM 858 C CA . LEU A 1 110 ? -8.267 -2.174 -4.234 1.00 87.94 110 LEU A CA 1
ATOM 859 C C . LEU A 1 110 ? -9.347 -2.824 -5.111 1.00 87.94 110 LEU A C 1
ATOM 861 O O . LEU A 1 110 ? -9.045 -3.257 -6.215 1.00 87.94 110 LEU A O 1
ATOM 865 N N . SER A 1 111 ? -10.594 -2.893 -4.641 1.00 83.81 111 SER A N 1
ATOM 866 C CA . SER A 1 111 ? -11.743 -3.388 -5.419 1.00 83.81 111 SER A CA 1
ATOM 867 C C . SER A 1 111 ? -12.418 -2.300 -6.260 1.00 83.81 111 SER A C 1
ATOM 869 O O . SER A 1 111 ? -13.408 -2.571 -6.942 1.00 83.81 111 SER A O 1
ATOM 871 N N . GLN A 1 112 ? -11.955 -1.048 -6.184 1.00 77.88 112 GLN A N 1
ATOM 872 C CA . GLN A 1 112 ? -12.504 0.019 -7.020 1.00 77.88 112 GLN A CA 1
ATOM 873 C C . GLN A 1 112 ? -12.170 -0.257 -8.490 1.00 77.88 112 GLN A C 1
ATOM 875 O O . GLN A 1 112 ? -11.113 -0.802 -8.795 1.00 77.88 112 GLN A O 1
ATOM 880 N N . LYS A 1 113 ? -13.083 0.105 -9.403 1.00 60.94 113 LYS A N 1
ATOM 881 C CA . LYS A 1 113 ? -13.034 -0.256 -10.838 1.00 60.94 113 LYS A CA 1
ATOM 882 C C . LYS A 1 113 ? -11.740 0.151 -11.554 1.00 60.94 113 LYS A C 1
ATOM 884 O O . LYS A 1 113 ? -11.442 -0.401 -12.608 1.00 60.94 113 LYS A O 1
ATOM 889 N N . ASP A 1 114 ? -10.982 1.074 -10.978 1.00 64.69 114 ASP A N 1
ATOM 890 C CA . ASP A 1 114 ? -9.712 1.575 -11.505 1.00 64.69 114 ASP A CA 1
ATOM 891 C C . ASP A 1 114 ? -8.496 0.713 -11.106 1.00 64.69 114 ASP A C 1
ATOM 893 O O . ASP A 1 114 ? -7.391 0.897 -11.617 1.00 64.69 114 ASP A O 1
ATOM 897 N N . CYS A 1 115 ? -8.679 -0.268 -10.219 1.00 63.75 115 CYS A N 1
ATOM 898 C CA . CYS A 1 115 ? -7.644 -1.209 -9.812 1.00 63.75 115 CYS A CA 1
ATOM 899 C C . CYS A 1 115 ? -7.736 -2.484 -10.663 1.00 63.75 115 CYS A C 1
ATOM 901 O O . CYS A 1 115 ? -8.648 -3.291 -10.510 1.00 63.75 115 CYS A O 1
ATOM 903 N N . ALA A 1 116 ? -6.773 -2.687 -11.565 1.00 64.31 116 ALA A N 1
ATOM 904 C CA . ALA A 1 116 ? -6.697 -3.858 -12.446 1.00 64.31 116 ALA A CA 1
ATOM 905 C C . ALA A 1 116 ? -6.208 -5.128 -11.715 1.00 64.31 116 ALA A C 1
ATOM 907 O O . ALA A 1 116 ? -5.250 -5.767 -12.152 1.00 64.31 116 ALA A O 1
ATOM 908 N N . LEU A 1 117 ? -6.812 -5.459 -10.570 1.00 67.00 117 LEU A N 1
ATOM 909 C CA . LEU A 1 117 ? -6.450 -6.621 -9.761 1.00 67.00 117 LEU A CA 1
ATOM 910 C C . LEU A 1 117 ? -7.528 -7.703 -9.855 1.00 67.00 117 LEU A C 1
ATOM 912 O O . LEU A 1 117 ? -8.715 -7.380 -9.777 1.00 67.00 117 LEU A O 1
ATOM 916 N N . PRO A 1 118 ? -7.141 -8.982 -9.986 1.00 69.56 118 PRO A N 1
ATOM 917 C CA . PRO A 1 118 ? -8.087 -10.076 -9.854 1.00 69.56 118 PRO A CA 1
ATOM 918 C C . PRO A 1 118 ? -8.645 -10.111 -8.420 1.00 69.56 118 PRO A C 1
ATOM 920 O O . PRO A 1 118 ? -7.850 -10.031 -7.474 1.00 69.56 118 PRO A O 1
ATOM 923 N N . PRO A 1 119 ? -9.969 -10.243 -8.221 1.00 68.25 119 PRO A N 1
ATOM 924 C CA . PRO A 1 119 ? -10.566 -10.305 -6.886 1.00 68.25 119 PRO A CA 1
ATOM 925 C C . PRO A 1 119 ? -9.992 -11.459 -6.046 1.00 68.25 119 PRO A C 1
ATOM 927 O O . PRO A 1 119 ? -9.690 -11.261 -4.870 1.00 68.25 119 PRO A O 1
ATOM 930 N N . GLU A 1 120 ? -9.670 -12.600 -6.667 1.00 70.88 120 GLU A N 1
ATOM 931 C CA . GLU A 1 120 ? -9.076 -13.759 -5.986 1.00 70.88 120 GLU A CA 1
ATOM 932 C C . GLU A 1 120 ? -7.714 -13.464 -5.339 1.00 70.88 120 GLU A C 1
ATOM 934 O O . GLU A 1 120 ? -7.282 -14.149 -4.414 1.00 70.88 120 GLU A O 1
ATOM 939 N N . SER A 1 121 ? -7.014 -12.431 -5.814 1.00 69.50 121 SER A N 1
ATOM 940 C CA . SER A 1 121 ? -5.701 -12.060 -5.288 1.00 69.50 121 SER A CA 1
ATOM 941 C C . SER A 1 121 ? -5.784 -11.194 -4.029 1.00 69.50 121 SER A C 1
ATOM 943 O O . SER A 1 121 ? -4.864 -11.197 -3.207 1.00 69.50 121 SER A O 1
ATOM 945 N N . ILE A 1 122 ? -6.887 -10.462 -3.858 1.00 77.50 122 ILE A N 1
ATOM 946 C CA . ILE A 1 122 ? -7.126 -9.594 -2.700 1.00 77.50 122 ILE A CA 1
ATOM 947 C C . ILE A 1 122 ? -8.026 -10.253 -1.649 1.00 77.50 122 ILE A C 1
ATOM 949 O O . ILE A 1 122 ? -7.978 -9.825 -0.498 1.00 77.50 122 ILE A O 1
ATOM 953 N N . ASP A 1 123 ? -8.738 -11.336 -1.980 1.00 77.62 123 ASP A N 1
ATOM 954 C CA . ASP A 1 123 ? -9.524 -12.147 -1.031 1.00 77.62 123 ASP A CA 1
ATOM 955 C C . ASP A 1 123 ? -8.685 -12.675 0.149 1.00 77.62 123 ASP A C 1
ATOM 957 O O . ASP A 1 123 ? -9.178 -12.803 1.269 1.00 77.62 123 ASP A O 1
ATOM 961 N N . SER A 1 124 ? -7.376 -12.861 -0.053 1.00 71.38 124 SER A N 1
ATOM 962 C CA . SER A 1 124 ? -6.407 -13.197 1.007 1.00 71.38 124 SER A CA 1
ATOM 963 C C . SER A 1 124 ? -6.336 -12.166 2.152 1.00 71.38 124 SER A C 1
ATOM 965 O O . SER A 1 124 ? -5.844 -12.463 3.245 1.00 71.38 124 SER A O 1
ATOM 967 N N . LEU A 1 125 ? -6.845 -10.946 1.941 1.00 73.25 125 LEU A N 1
ATOM 968 C CA . LEU A 1 125 ? -7.027 -9.947 2.995 1.00 73.25 125 LEU A CA 1
ATOM 969 C C . LEU A 1 125 ? -8.160 -10.314 3.965 1.00 73.25 125 LEU A C 1
ATOM 971 O O . LEU A 1 125 ? -8.160 -9.837 5.101 1.00 73.25 125 LEU A O 1
ATOM 975 N N . LEU A 1 126 ? -9.121 -11.130 3.531 1.00 75.25 126 LEU A N 1
ATOM 976 C CA . LEU A 1 126 ? -10.324 -11.487 4.282 1.00 75.25 126 LEU A CA 1
ATOM 977 C C . LEU A 1 126 ? -10.229 -12.865 4.959 1.00 75.25 126 LEU A C 1
ATOM 979 O O . LEU A 1 126 ? -11.012 -13.134 5.869 1.00 75.25 126 LEU A O 1
ATOM 983 N N . GLU A 1 127 ? -9.266 -13.705 4.570 1.00 63.69 127 GLU A N 1
ATOM 984 C CA . GLU A 1 127 ? -8.926 -14.945 5.281 1.00 63.69 127 GLU A CA 1
ATOM 985 C C . GLU A 1 127 ? -8.137 -14.633 6.571 1.00 63.69 127 GLU A C 1
ATOM 987 O O . GLU A 1 127 ? -7.044 -14.057 6.531 1.00 63.69 127 GLU A O 1
ATOM 992 N N . GLU A 1 128 ? -8.714 -14.975 7.732 1.00 53.47 128 GLU A N 1
ATOM 993 C CA . GLU A 1 128 ? -8.097 -14.829 9.066 1.00 53.47 128 GLU A CA 1
ATOM 994 C C . GLU A 1 128 ? -7.264 -16.038 9.501 1.00 53.47 128 GLU A C 1
ATOM 996 O O . GLU A 1 128 ? -7.765 -17.179 9.396 1.00 53.47 128 GLU A O 1
#

Seco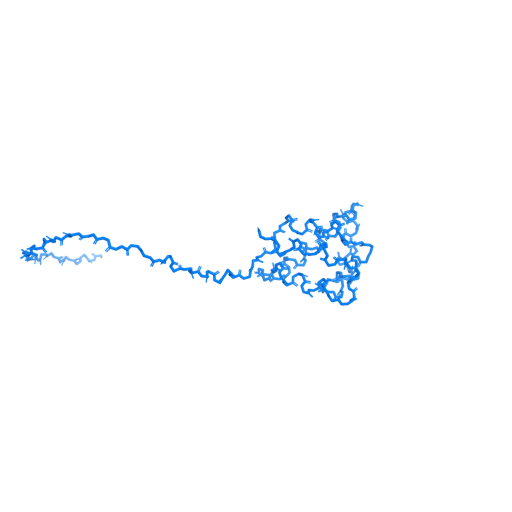ndary structure (DSSP, 8-state):
--PPP-------------------------------PPPBPPHHHHHHHHHH--TTHHHHHHHTS---HHHHHHHHHH-SSHHHHHHHHHHHHHHHTTT--BHHHHHHHHTSTT----HHHHGGGT--

Solvent-accessible surface area (backbone atoms only — not comparable to full-atom values): 8238 Å² total; per-residue (Å²): 138,84,87,85,88,86,81,89,80,92,87,82,86,89,89,87,81,84,86,83,87,86,86,86,79,93,80,76,81,78,77,70,73,66,77,70,67,84,54,64,56,48,70,69,44,45,50,53,38,18,70,55,55,58,92,59,46,65,56,42,35,39,75,57,56,71,41,54,68,71,59,52,49,50,38,55,72,78,30,93,47,68,47,54,28,42,30,51,52,52,50,52,42,40,62,72,43,75,84,64,38,19,21,66,55,54,42,59,43,50,66,35,93,88,39,96,55,64,67,81,51,46,49,58,47,73,65,128

Sequence (128 aa):
MSCWSGSHTEKSNPSRKIEPAPDLHESAPSKRICRRGPSLVKEKQLMVVAGAIGRSWREIGRLALDISSVKLEQIEEDHALHVERVFAMLILWRTSQRGKATAAHLHSLLSQKDCALPPESIDSLLEE

InterPro domains:
  IPR000488 Death domain [PF00531] (44-113)
  IPR000488 Death domain [PS50017] (42-126)
  IPR000488 Death domain [SM00005] (31-126)
  IPR011029 Death-like domain superfamily [G3DSA:1.10.533.10] (26-127)
  IPR011029 Death-like domain superfamily [SSF47986] (41-126)

Foldseek 3Di:
DDDDDDDDDDDDDDDDDDDDDDDDDDDDDPPPPVVPPQAAFDLVLLLLLLVQQPPCLLVLLVPLLVHDPVVLVVLPVVDDDSSSSSSVSLVVSSVVCVRPRGLVSVLVSCPPPPNPGDNVSSCSSVDD

Radius of gyration: 28.76 Å; Cα contacts (8 Å, |Δi|>4): 101; chains: 1; bounding box: 42×50×82 Å

Nearest PDB structures (foldseek):
  2of5-assembly1_C  TM=8.453E-01  e=3.246E-03  Homo sapiens
  2of5-assembly1_E  TM=8.416E-01  e=3.612E-03  Homo sapiens
  1wxp-assembly1_A  TM=7.385E-01  e=1.536E-03  Homo sapiens
  6aci-assembly1_H  TM=8.518E-01  e=6.860E-03  Homo sapiens
  3ezq-assembly1_B  TM=8.752E-01  e=1.303E-02  Homo sapiens

pLDDT: mean 76.59, std 20.83, range [36.56, 98.38]

Organism: NCBI:txid230148

Mean predicted aligned error: 14.61 Å